Protein AF-A0A3B9IWA4-F1 (afdb_monomer_lite)

pLDDT: mean 94.29, std 6.64, range [55.69, 98.44]

Sequence (54 aa):
FGISKPEQAKKMAGLSDGAIVGSAIIRLLEKYGKDAPQYIGEYVRTMKNAVMNT

Foldseek 3Di:
DPDQALVSQQVVVVVDVGDDDDVNLVVLCVVQPPNSPVVVVVSVVSNVCSNPVD

Secondary structure (DSSP, 8-state):
----SHHHHHHHHTTSS-----HHHHHHHHHHGGGHHHHHHHHHHHHHHHHH--

Structure (mmCIF, N/CA/C/O backbone):
data_AF-A0A3B9IWA4-F1
#
_entry.id   AF-A0A3B9IWA4-F1
#
loop_
_atom_site.group_PDB
_atom_site.id
_atom_site.type_symbol
_atom_site.label_atom_id
_atom_site.label_alt_id
_atom_site.label_comp_id
_atom_site.label_asym_id
_atom_site.label_entity_id
_atom_site.label_seq_id
_atom_site.pdbx_PDB_ins_code
_atom_site.Cartn_x
_atom_site.Cartn_y
_atom_site.Cartn_z
_atom_site.occupancy
_atom_site.B_iso_or_equiv
_atom_site.auth_seq_id
_atom_site.auth_comp_id
_atom_site.auth_asym_id
_atom_site.auth_atom_id
_atom_site.pdbx_PDB_model_num
ATOM 1 N N . PHE A 1 1 ? 9.135 -5.697 -0.703 1.00 81.25 1 PHE A N 1
ATOM 2 C CA . PHE A 1 1 ? 8.294 -5.397 0.481 1.00 81.25 1 PHE A CA 1
ATOM 3 C C . PHE A 1 1 ? 8.291 -3.896 0.774 1.00 81.25 1 PHE A C 1
ATOM 5 O O . PHE A 1 1 ? 9.110 -3.191 0.199 1.00 81.25 1 PHE A O 1
ATOM 12 N N . GLY A 1 2 ? 7.373 -3.398 1.617 1.00 90.06 2 GLY A N 1
ATOM 13 C CA . GLY A 1 2 ? 7.315 -1.972 2.000 1.00 90.06 2 GLY A CA 1
ATOM 14 C C . GLY A 1 2 ? 6.647 -1.038 0.979 1.00 90.06 2 GLY A C 1
ATOM 15 O O . GLY A 1 2 ? 6.907 0.163 0.973 1.00 90.06 2 GLY A O 1
ATOM 16 N N . ILE A 1 3 ? 5.803 -1.580 0.100 1.00 95.19 3 ILE A N 1
ATOM 17 C CA . ILE A 1 3 ? 5.092 -0.806 -0.922 1.00 95.19 3 ILE A CA 1
ATOM 18 C C . ILE A 1 3 ? 3.911 -0.102 -0.259 1.00 95.19 3 ILE A C 1
ATOM 20 O O . ILE A 1 3 ? 3.097 -0.746 0.399 1.00 95.19 3 ILE A O 1
ATOM 24 N N . SER A 1 4 ? 3.833 1.217 -0.417 1.00 96.31 4 SER A N 1
ATOM 25 C CA . SER A 1 4 ? 2.736 2.021 0.134 1.00 96.31 4 SER A CA 1
ATOM 26 C C . SER A 1 4 ? 2.244 3.121 -0.804 1.00 96.31 4 SER A C 1
ATOM 28 O O . SER A 1 4 ? 1.121 3.585 -0.622 1.00 96.31 4 SER A O 1
ATOM 30 N N . LYS A 1 5 ? 3.036 3.506 -1.814 1.00 96.62 5 LYS A N 1
ATOM 31 C CA . LYS A 1 5 ? 2.686 4.533 -2.802 1.00 96.62 5 LYS A CA 1
ATOM 32 C C . LYS A 1 5 ? 2.428 3.938 -4.196 1.00 96.62 5 LYS A C 1
ATOM 34 O O . LYS A 1 5 ? 3.060 2.930 -4.534 1.00 96.62 5 LYS A O 1
ATOM 39 N N . PRO A 1 6 ? 1.576 4.565 -5.027 1.00 95.94 6 PRO A N 1
ATOM 40 C CA . PRO A 1 6 ? 1.238 4.054 -6.359 1.00 95.94 6 PRO A CA 1
ATOM 41 C C . PRO A 1 6 ? 2.455 3.883 -7.280 1.00 95.94 6 PRO A C 1
ATOM 43 O O . PRO A 1 6 ? 2.577 2.874 -7.973 1.00 95.94 6 PRO A O 1
ATOM 46 N N . GLU A 1 7 ? 3.420 4.800 -7.226 1.00 95.44 7 GLU A N 1
ATOM 47 C CA . GLU A 1 7 ? 4.635 4.760 -8.050 1.00 95.44 7 GLU A CA 1
ATOM 48 C C . GLU A 1 7 ? 5.518 3.560 -7.689 1.00 95.44 7 GLU A C 1
ATOM 50 O O . GLU A 1 7 ? 6.152 2.955 -8.554 1.00 95.44 7 GLU A O 1
ATOM 55 N N . GLN A 1 8 ? 5.535 3.177 -6.408 1.00 95.44 8 GLN A N 1
ATOM 56 C CA . GLN A 1 8 ? 6.258 1.994 -5.945 1.00 95.44 8 GLN A CA 1
ATOM 57 C C . GLN A 1 8 ? 5.597 0.710 -6.455 1.00 95.44 8 GLN A C 1
ATOM 59 O O . GLN A 1 8 ? 6.305 -0.220 -6.839 1.00 95.44 8 GLN A O 1
ATOM 64 N N . ALA A 1 9 ? 4.261 0.658 -6.471 1.00 95.12 9 ALA A N 1
ATOM 65 C CA . ALA A 1 9 ? 3.523 -0.481 -7.011 1.00 95.12 9 ALA A CA 1
ATOM 66 C C . ALA A 1 9 ? 3.750 -0.628 -8.517 1.00 95.12 9 ALA A C 1
ATOM 68 O O . ALA A 1 9 ? 4.070 -1.726 -8.965 1.00 95.12 9 ALA A O 1
ATOM 69 N N . LYS A 1 10 ? 3.689 0.480 -9.269 1.00 94.31 10 LYS A N 1
ATOM 70 C CA . LYS A 1 10 ? 4.012 0.508 -10.702 1.00 94.31 10 LYS A CA 1
ATOM 71 C C . LYS A 1 10 ? 5.432 0.012 -10.969 1.00 94.31 10 LYS A C 1
ATOM 73 O O . LYS A 1 10 ? 5.628 -0.879 -11.787 1.00 94.31 10 LYS A O 1
ATOM 78 N N . LYS A 1 11 ? 6.422 0.550 -10.246 1.00 94.19 11 LYS A N 1
ATOM 79 C CA . LYS A 1 11 ? 7.825 0.139 -10.394 1.00 94.19 11 LYS A CA 1
ATOM 80 C C . LYS A 1 11 ? 8.020 -1.348 -10.101 1.00 94.19 11 LYS A C 1
ATOM 82 O O . LYS A 1 11 ? 8.747 -2.005 -10.832 1.00 94.19 11 LYS A O 1
ATOM 87 N N . MET A 1 12 ? 7.405 -1.862 -9.035 1.00 94.00 12 MET A N 1
ATOM 88 C 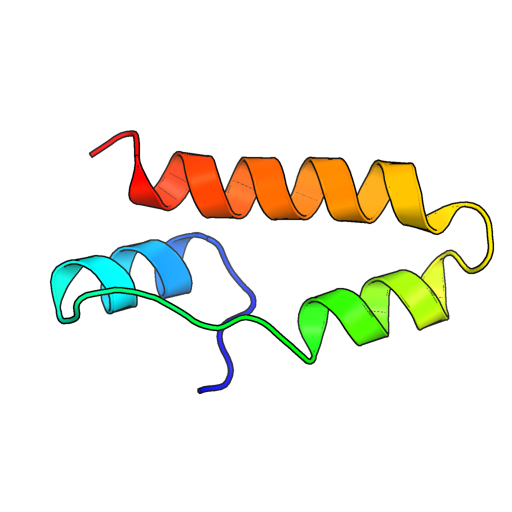CA . MET A 1 12 ? 7.535 -3.273 -8.672 1.00 94.00 12 MET A CA 1
ATOM 89 C C . MET A 1 12 ? 6.876 -4.174 -9.720 1.00 94.00 12 MET A C 1
ATOM 91 O O . MET A 1 12 ? 7.539 -5.065 -10.223 1.00 94.00 12 MET A O 1
ATOM 95 N N . ALA A 1 13 ? 5.632 -3.891 -10.113 1.00 92.69 13 ALA A N 1
ATOM 96 C CA . ALA A 1 13 ? 4.913 -4.678 -11.118 1.00 92.69 13 ALA A CA 1
ATOM 97 C C . ALA A 1 13 ? 5.572 -4.655 -12.511 1.00 92.69 13 ALA A C 1
ATOM 99 O O . ALA A 1 13 ? 5.375 -5.570 -13.294 1.00 92.69 13 ALA A O 1
ATOM 100 N N . GLY A 1 14 ? 6.372 -3.631 -12.830 1.00 92.88 14 GLY A N 1
ATOM 101 C CA . GLY A 1 14 ? 7.187 -3.621 -14.050 1.00 92.88 14 GLY A CA 1
ATOM 102 C C . GLY A 1 14 ? 8.407 -4.554 -14.009 1.00 92.88 14 GLY A C 1
ATOM 103 O O . GLY A 1 14 ? 9.026 -4.785 -15.041 1.00 92.88 14 GLY A O 1
ATOM 104 N N . LEU A 1 15 ? 8.779 -5.059 -12.830 1.00 94.00 15 LEU A N 1
ATOM 105 C CA . LEU A 1 15 ? 9.956 -5.904 -12.598 1.00 94.00 15 LEU A CA 1
ATOM 106 C C . LEU A 1 15 ? 9.591 -7.300 -12.058 1.00 94.00 15 LEU A C 1
ATOM 108 O O . LEU A 1 15 ? 10.484 -8.115 -11.836 1.00 94.00 15 LEU A O 1
ATOM 112 N N . SER A 1 16 ? 8.310 -7.565 -11.795 1.00 93.12 16 SER A N 1
ATOM 113 C CA . SER A 1 16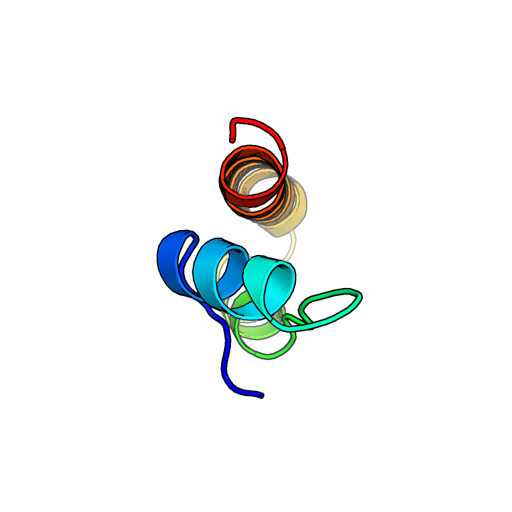 ? 7.810 -8.794 -11.175 1.00 93.12 16 SER A CA 1
ATOM 114 C C . SER A 1 16 ? 6.373 -9.091 -11.602 1.00 93.12 16 SER A C 1
ATOM 116 O O . SER A 1 16 ? 5.681 -8.230 -12.133 1.00 93.12 16 SER A O 1
ATOM 118 N N . ASP A 1 17 ? 5.871 -10.277 -11.262 1.00 91.44 17 ASP A N 1
ATOM 119 C CA . ASP A 1 17 ? 4.473 -10.660 -11.521 1.00 91.44 17 ASP A CA 1
ATOM 120 C C . ASP A 1 17 ? 3.454 -9.887 -10.662 1.00 91.44 17 ASP A C 1
ATOM 122 O O . ASP A 1 17 ? 2.240 -9.999 -10.846 1.00 91.44 17 ASP A O 1
ATOM 126 N N . GLY A 1 18 ? 3.922 -9.103 -9.685 1.00 89.75 18 GLY A N 1
ATOM 127 C CA . GLY A 1 18 ? 3.038 -8.342 -8.817 1.00 89.75 18 GLY A CA 1
ATOM 128 C C . GLY A 1 18 ? 3.706 -7.634 -7.643 1.00 89.75 18 GLY A C 1
ATOM 129 O O . GLY A 1 18 ? 4.903 -7.751 -7.375 1.00 89.75 18 GLY A O 1
ATOM 130 N N . ALA A 1 19 ? 2.881 -6.892 -6.908 1.00 92.62 19 ALA A N 1
ATOM 131 C CA . ALA A 1 19 ? 3.261 -6.084 -5.756 1.00 92.62 19 ALA A CA 1
ATOM 132 C C . ALA A 1 19 ? 2.345 -6.391 -4.560 1.00 92.62 19 ALA A C 1
ATOM 134 O O . ALA A 1 19 ? 1.125 -6.419 -4.706 1.00 92.62 19 ALA A O 1
ATOM 135 N N . ILE A 1 20 ? 2.925 -6.571 -3.367 1.00 93.81 20 ILE A N 1
ATOM 136 C CA . 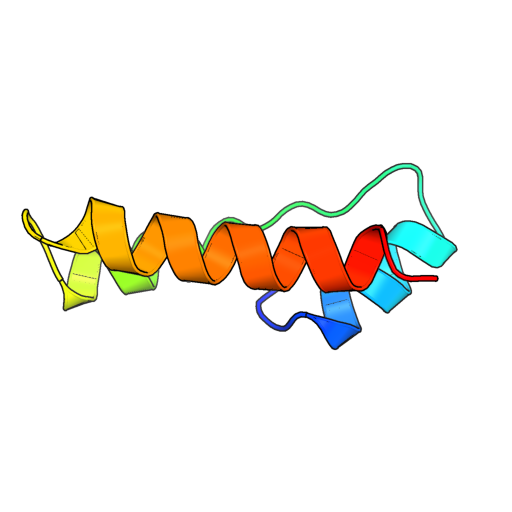ILE A 1 20 ? 2.178 -6.826 -2.123 1.00 93.81 20 ILE A CA 1
ATOM 137 C C . ILE A 1 20 ? 2.202 -5.583 -1.228 1.00 93.81 20 ILE A C 1
ATOM 139 O O . ILE A 1 20 ? 3.268 -5.023 -0.949 1.00 93.81 20 ILE A O 1
ATOM 143 N N . VAL A 1 21 ? 1.022 -5.193 -0.739 1.00 93.62 21 VAL A N 1
ATOM 144 C CA . VAL A 1 21 ? 0.793 -4.025 0.121 1.00 93.62 21 VAL A CA 1
ATOM 145 C C . VAL A 1 21 ? 0.087 -4.471 1.401 1.00 93.62 21 VAL A C 1
ATOM 147 O O . VAL A 1 21 ? -1.070 -4.870 1.362 1.00 93.62 21 VAL A O 1
ATOM 150 N N . GLY A 1 22 ? 0.789 -4.406 2.536 1.00 93.75 22 GLY A N 1
ATOM 151 C CA . GLY A 1 22 ? 0.259 -4.833 3.839 1.00 93.75 22 GLY A CA 1
ATOM 152 C C . GLY A 1 22 ? 0.092 -3.674 4.818 1.00 93.75 22 GLY A C 1
ATOM 153 O O . GLY A 1 22 ? -1.020 -3.256 5.124 1.00 93.75 22 GLY A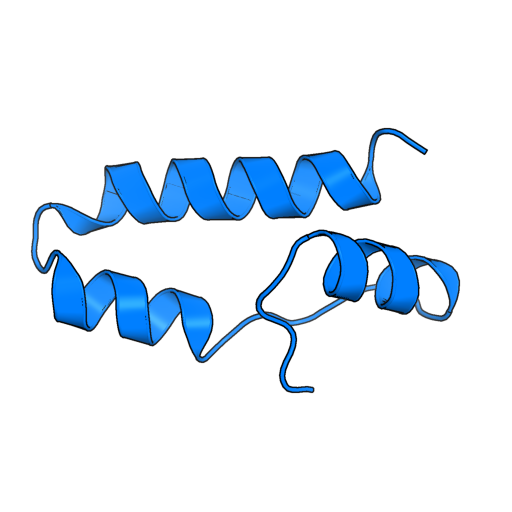 O 1
ATOM 154 N N . SER A 1 23 ? 1.208 -3.105 5.283 1.00 96.00 23 SER A N 1
ATOM 155 C CA . SER A 1 23 ? 1.216 -2.101 6.360 1.00 96.00 23 SER A CA 1
ATOM 156 C C . SER A 1 23 ? 0.420 -0.829 6.054 1.00 96.00 23 SER A C 1
ATOM 158 O O . SER A 1 23 ? -0.103 -0.208 6.973 1.00 96.00 23 SER A O 1
ATOM 160 N N . ALA A 1 24 ? 0.278 -0.445 4.783 1.00 96.00 24 ALA A N 1
ATOM 161 C CA . ALA A 1 24 ? -0.564 0.688 4.403 1.00 96.00 24 ALA A CA 1
ATOM 162 C C . ALA A 1 24 ? -2.058 0.426 4.669 1.00 96.00 24 ALA A C 1
ATOM 164 O O . ALA A 1 24 ? -2.752 1.327 5.128 1.00 96.00 24 ALA A O 1
ATOM 165 N N . ILE A 1 25 ? -2.534 -0.808 4.457 1.00 96.75 25 ILE A N 1
ATOM 166 C CA . ILE A 1 25 ? -3.916 -1.205 4.765 1.00 96.75 25 ILE A CA 1
ATOM 167 C C . ILE A 1 25 ? -4.150 -1.161 6.275 1.00 96.75 25 ILE A C 1
ATOM 169 O O . ILE A 1 25 ? -5.137 -0.586 6.723 1.00 96.75 25 ILE A O 1
ATOM 173 N N . ILE A 1 26 ? -3.208 -1.697 7.059 1.00 96.81 26 ILE A N 1
ATOM 174 C CA . ILE A 1 26 ? -3.291 -1.684 8.527 1.00 96.81 26 ILE A CA 1
ATOM 175 C C . ILE A 1 26 ? -3.363 -0.250 9.063 1.00 96.81 26 ILE A C 1
ATOM 177 O O . ILE A 1 26 ? -4.241 0.052 9.860 1.00 96.81 26 ILE A O 1
ATOM 181 N N . ARG A 1 27 ? -2.539 0.670 8.550 1.00 97.38 27 ARG A N 1
ATOM 182 C CA . ARG A 1 27 ? -2.583 2.088 8.952 1.00 97.38 27 ARG A CA 1
ATOM 183 C C . ARG A 1 27 ? -3.920 2.766 8.637 1.00 97.38 27 ARG A C 1
ATOM 185 O O . ARG A 1 27 ? -4.351 3.639 9.383 1.00 97.38 27 ARG A O 1
ATOM 192 N N . LEU A 1 28 ? -4.576 2.396 7.534 1.00 97.94 28 LEU A N 1
ATOM 193 C CA . LEU A 1 28 ? -5.909 2.912 7.202 1.00 97.94 28 LEU A CA 1
ATOM 194 C C . LEU A 1 28 ? -6.980 2.346 8.143 1.00 97.94 28 LEU A C 1
ATOM 196 O O . LEU A 1 28 ? -7.859 3.095 8.564 1.00 97.94 28 LEU A O 1
ATOM 200 N N . LEU A 1 29 ? -6.880 1.064 8.512 1.00 97.88 29 LEU A N 1
ATOM 201 C CA . LEU A 1 29 ? -7.741 0.448 9.528 1.00 97.88 29 LEU A CA 1
ATOM 202 C C . LEU A 1 29 ? -7.563 1.121 10.894 1.00 97.88 29 LEU A C 1
ATOM 204 O O . LEU A 1 29 ? -8.552 1.486 11.519 1.00 97.88 29 LEU A O 1
ATOM 208 N N . GLU A 1 30 ? -6.322 1.339 11.331 1.00 98.31 30 GLU A N 1
ATOM 209 C CA . GLU A 1 30 ? -6.006 2.026 12.591 1.00 98.31 30 GLU A CA 1
ATOM 210 C C . GLU A 1 30 ? -6.551 3.459 12.615 1.00 98.31 30 GLU A C 1
ATOM 212 O O . GLU A 1 30 ? -7.073 3.906 13.633 1.00 98.31 30 GLU A O 1
ATOM 217 N N . LYS A 1 31 ? -6.460 4.180 11.489 1.00 98.31 31 LYS A N 1
ATOM 218 C CA . LYS A 1 31 ? -6.889 5.581 11.396 1.00 98.31 31 LYS A CA 1
ATOM 219 C C . LYS A 1 31 ? -8.408 5.753 11.348 1.00 98.31 31 LYS A C 1
ATOM 221 O O . LYS A 1 31 ? -8.922 6.689 11.952 1.00 98.31 31 LYS A O 1
ATOM 226 N N . TYR A 1 32 ? -9.108 4.916 10.585 1.00 98.25 32 TYR A N 1
ATOM 227 C CA . TYR A 1 32 ? -10.527 5.124 10.264 1.00 98.25 32 TYR A CA 1
ATOM 228 C C . TYR A 1 32 ? -11.467 4.099 10.909 1.00 98.25 32 TYR A C 1
ATOM 230 O O . TYR A 1 32 ? -12.683 4.261 10.847 1.00 98.25 32 TYR A O 1
ATOM 238 N N . GLY A 1 33 ? -10.940 3.047 11.542 1.00 98.06 33 GLY A N 1
ATOM 239 C CA . GLY A 1 33 ? -11.733 2.058 12.267 1.00 98.06 33 GLY A CA 1
ATOM 240 C C . GLY A 1 33 ? -12.858 1.464 11.415 1.00 98.06 33 GLY A C 1
ATOM 241 O O . GLY A 1 33 ? -12.621 0.922 10.337 1.00 98.06 33 GLY A O 1
ATOM 242 N N . LYS A 1 34 ? -14.102 1.578 11.895 1.00 97.88 34 LYS A N 1
ATOM 243 C CA . LYS A 1 34 ? -15.292 1.054 11.200 1.00 97.88 34 LYS A CA 1
ATOM 244 C C . LYS A 1 34 ? -15.568 1.743 9.860 1.00 97.88 34 LYS A C 1
ATOM 246 O O . LYS A 1 34 ? -16.144 1.113 8.979 1.00 97.88 34 LYS A O 1
ATOM 251 N N . ASP A 1 35 ? -15.103 2.978 9.685 1.00 97.81 35 ASP A N 1
ATOM 252 C CA . ASP A 1 35 ? -15.282 3.758 8.457 1.00 97.81 35 ASP A CA 1
ATOM 253 C C . ASP A 1 35 ? -14.170 3.505 7.429 1.00 97.81 35 ASP A C 1
ATOM 255 O O . ASP A 1 35 ? -14.199 4.055 6.329 1.00 97.81 35 ASP A O 1
ATOM 259 N N . ALA A 1 36 ? -13.194 2.647 7.747 1.00 98.44 36 ALA A N 1
ATOM 260 C CA . ALA A 1 36 ? -12.073 2.310 6.876 1.00 98.44 36 ALA A CA 1
ATOM 261 C C . ALA A 1 36 ? -12.430 1.740 5.486 1.00 98.44 36 ALA A C 1
ATOM 263 O O . ALA A 1 36 ? -11.648 2.003 4.566 1.00 98.44 36 ALA A O 1
ATOM 264 N N . PRO A 1 37 ? -13.543 0.999 5.262 1.00 98.38 37 PRO A N 1
ATOM 265 C CA . PRO A 1 37 ? -13.822 0.395 3.957 1.00 98.38 37 PRO A CA 1
ATOM 266 C C . PRO A 1 37 ? -13.779 1.376 2.779 1.00 98.38 37 PRO A C 1
ATOM 268 O O . PRO A 1 37 ? -13.205 1.046 1.741 1.00 98.38 37 PRO A O 1
ATOM 271 N N . GLN A 1 38 ? -14.306 2.596 2.943 1.00 98.12 38 GLN A N 1
ATOM 272 C CA . GLN A 1 38 ? -14.292 3.609 1.878 1.00 98.12 38 GLN A CA 1
ATOM 273 C C . GLN A 1 38 ? -12.860 4.056 1.531 1.00 98.12 38 GLN A C 1
ATOM 275 O O . GLN A 1 38 ? -12.463 4.034 0.367 1.00 98.12 38 GLN A O 1
ATOM 280 N N . TYR A 1 39 ? -12.044 4.351 2.548 1.00 98.31 39 TYR A N 1
ATOM 281 C CA . TYR A 1 39 ? -10.671 4.833 2.383 1.00 98.31 39 TYR A CA 1
ATOM 282 C C . TYR A 1 39 ? -9.745 3.750 1.828 1.00 98.31 39 TYR A C 1
ATOM 284 O O . TYR A 1 39 ? -8.878 4.021 0.997 1.00 98.31 39 TYR A O 1
ATOM 292 N N . ILE A 1 40 ? -9.939 2.503 2.262 1.00 98.12 40 ILE A N 1
ATOM 293 C CA . ILE A 1 40 ? -9.207 1.351 1.734 1.00 98.12 40 ILE A CA 1
ATOM 294 C C . ILE A 1 40 ? -9.579 1.117 0.269 1.00 98.12 40 ILE A C 1
ATOM 2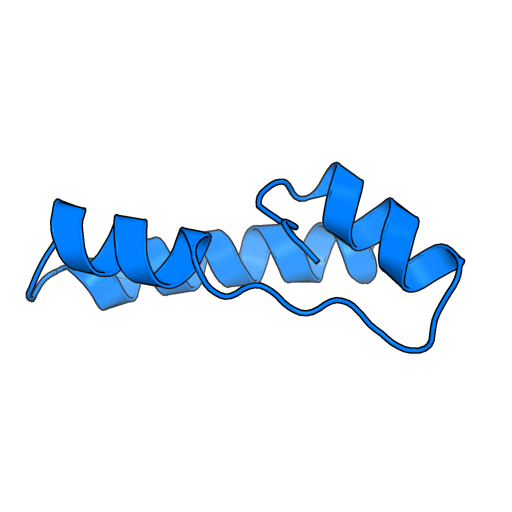96 O O . ILE A 1 40 ? -8.690 0.889 -0.549 1.00 98.12 40 ILE A O 1
ATOM 300 N N . GLY A 1 41 ? -10.862 1.218 -0.086 1.00 98.00 41 GLY A N 1
ATOM 301 C CA . GLY A 1 41 ? -11.319 1.079 -1.467 1.00 98.00 41 GLY A CA 1
ATOM 302 C C . GLY A 1 41 ? -10.689 2.112 -2.405 1.00 98.00 41 GLY A C 1
ATOM 303 O O . GLY A 1 41 ? -10.168 1.752 -3.462 1.00 98.00 41 GLY A O 1
ATOM 304 N N . GLU A 1 42 ? -10.673 3.386 -2.009 1.00 98.12 42 GLU A N 1
ATOM 305 C CA . GLU A 1 42 ? -10.015 4.460 -2.767 1.00 98.12 42 GLU A CA 1
ATOM 306 C C . GLU A 1 42 ? -8.504 4.247 -2.899 1.00 98.12 42 GLU A C 1
ATOM 308 O O . GLU A 1 42 ? -7.933 4.405 -3.985 1.00 98.12 42 GLU A O 1
ATOM 313 N N . TYR A 1 43 ? -7.858 3.829 -1.812 1.00 97.62 43 TYR A N 1
ATOM 314 C CA . TYR A 1 43 ? -6.440 3.506 -1.805 1.00 97.62 43 TYR A CA 1
A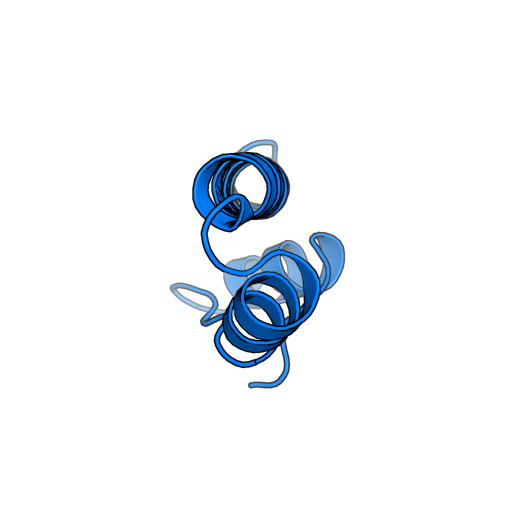TOM 315 C C . TYR A 1 43 ? -6.113 2.367 -2.780 1.00 97.62 43 TYR A C 1
ATOM 317 O O . TYR A 1 43 ? -5.269 2.530 -3.662 1.00 97.62 43 TYR A O 1
ATOM 325 N N . VAL A 1 44 ? -6.820 1.238 -2.685 1.00 97.00 44 VAL A N 1
ATOM 326 C CA . VAL A 1 44 ? -6.632 0.077 -3.569 1.00 97.00 44 VAL A CA 1
ATOM 327 C C . VAL A 1 44 ? -6.893 0.450 -5.027 1.00 97.00 44 VAL A C 1
ATOM 329 O O . VAL A 1 44 ? -6.116 0.054 -5.895 1.00 97.00 44 VAL A O 1
ATOM 332 N N . ARG A 1 45 ? -7.925 1.257 -5.309 1.00 97.25 45 ARG A N 1
ATOM 333 C CA . ARG A 1 45 ? -8.203 1.764 -6.662 1.00 97.25 45 ARG A CA 1
ATOM 334 C C . ARG A 1 45 ? -7.023 2.567 -7.207 1.00 97.25 45 ARG A C 1
ATOM 336 O O . ARG A 1 45 ? -6.596 2.329 -8.332 1.00 97.25 45 ARG A O 1
ATOM 343 N N . THR A 1 46 ? -6.458 3.465 -6.403 1.00 96.25 46 THR A N 1
ATOM 344 C CA . THR A 1 46 ? -5.290 4.270 -6.792 1.00 96.25 46 THR A CA 1
ATOM 345 C C . THR A 1 46 ? -4.075 3.383 -7.086 1.00 96.25 46 THR A C 1
ATOM 347 O O . THR A 1 46 ? -3.420 3.549 -8.115 1.00 96.25 46 THR A O 1
ATOM 350 N N . MET A 1 47 ? -3.808 2.390 -6.231 1.00 96.06 47 MET A N 1
ATOM 351 C CA . MET A 1 47 ? -2.716 1.428 -6.425 1.00 96.06 47 MET A CA 1
ATOM 352 C C . MET A 1 47 ? -2.911 0.589 -7.694 1.00 96.06 47 MET A C 1
ATOM 354 O O . MET A 1 47 ? -1.970 0.408 -8.465 1.00 96.06 47 MET A O 1
ATOM 358 N N . LYS A 1 48 ? -4.133 0.102 -7.944 1.00 95.25 48 LYS A N 1
ATOM 359 C CA . LYS A 1 48 ? -4.463 -0.697 -9.129 1.00 95.25 48 LYS A CA 1
ATOM 360 C C . LYS A 1 48 ? -4.347 0.120 -10.413 1.00 95.25 48 LYS A C 1
ATOM 362 O O . LYS A 1 48 ? -3.754 -0.367 -11.371 1.00 95.25 48 LYS A O 1
ATOM 367 N N . ASN A 1 49 ? -4.832 1.361 -10.416 1.00 96.06 49 ASN A N 1
ATOM 368 C CA . ASN A 1 49 ? -4.739 2.260 -11.568 1.00 96.06 49 ASN A CA 1
ATOM 369 C C . ASN A 1 49 ? -3.286 2.538 -11.964 1.00 96.06 49 ASN A C 1
ATOM 371 O O . ASN A 1 49 ? -2.973 2.536 -13.149 1.00 96.06 49 ASN A O 1
ATOM 375 N N . ALA A 1 50 ? -2.384 2.719 -10.996 1.00 93.88 50 ALA A N 1
ATOM 376 C CA . ALA A 1 50 ? -0.964 2.919 -11.290 1.00 93.88 50 ALA A CA 1
ATOM 377 C C . ALA A 1 50 ? -0.305 1.705 -11.966 1.00 93.88 50 ALA A C 1
ATOM 379 O O . ALA A 1 50 ? 0.664 1.874 -12.705 1.00 93.88 50 ALA A O 1
ATOM 380 N N . VAL A 1 51 ? -0.831 0.501 -11.727 1.00 93.94 51 VAL A N 1
ATOM 381 C CA . VAL A 1 51 ? -0.368 -0.737 -12.367 1.00 93.94 51 VAL A CA 1
ATOM 382 C C . VAL A 1 51 ? -1.042 -0.969 -13.724 1.00 93.94 51 VAL A C 1
ATOM 384 O O . VAL A 1 51 ? -0.400 -1.505 -14.614 1.00 93.94 51 VAL A O 1
ATOM 387 N N . MET A 1 52 ? -2.316 -0.594 -13.893 1.00 90.69 52 MET A N 1
ATOM 388 C CA . MET A 1 52 ? -3.085 -0.879 -15.117 1.00 90.69 52 MET A CA 1
ATOM 389 C C . MET A 1 52 ? -2.987 0.190 -16.207 1.00 90.69 52 MET A C 1
ATOM 391 O O . MET A 1 52 ? -3.049 -0.157 -17.380 1.00 90.69 52 MET A O 1
ATOM 395 N N . ASN A 1 53 ? -2.860 1.471 -15.853 1.00 75.62 53 ASN A N 1
ATOM 396 C CA . ASN A 1 53 ? -2.846 2.574 -16.824 1.00 75.62 53 ASN A CA 1
ATOM 397 C C . ASN A 1 53 ? -1.425 2.850 -17.347 1.00 75.62 53 ASN A C 1
ATOM 399 O O . ASN A 1 53 ? -0.956 3.991 -17.341 1.00 75.62 53 ASN A O 1
ATOM 403 N N . THR A 1 54 ? -0.711 1.785 -17.704 1.00 55.69 54 THR A N 1
ATOM 404 C CA . THR A 1 54 ? 0.584 1.827 -18.398 1.00 55.69 54 THR A CA 1
ATOM 405 C C . THR A 1 54 ? 0.415 2.015 -19.888 1.00 55.69 54 THR A C 1
ATOM 407 O O . THR A 1 54 ? -0.439 1.303 -20.459 1.00 55.69 54 THR A O 1
#

Radius of gyration: 11.51 Å; chains: 1; bounding box: 25×16×31 Å